Protein AF-A0A4V3GKK4-F1 (afdb_monomer)

Radius of gyration: 23.9 Å; Cα contacts (8 Å, |Δi|>4): 104; chains: 1; bounding box: 44×46×69 Å

Structure (mmCIF, N/CA/C/O backbone):
data_AF-A0A4V3GKK4-F1
#
_entry.id   AF-A0A4V3GKK4-F1
#
loop_
_atom_site.group_PDB
_atom_site.id
_atom_site.type_symbol
_atom_site.label_atom_id
_atom_site.label_alt_id
_atom_site.label_comp_id
_atom_site.label_asym_id
_atom_site.label_entity_id
_atom_site.label_seq_id
_atom_site.pdbx_PDB_ins_code
_atom_site.Cartn_x
_atom_site.Cartn_y
_atom_site.Cartn_z
_atom_site.occupancy
_atom_site.B_iso_or_equiv
_atom_site.auth_seq_id
_atom_site.auth_comp_id
_atom_site.auth_asym_id
_atom_site.auth_atom_id
_atom_site.pdbx_PDB_model_num
ATOM 1 N N . MET A 1 1 ? 19.024 26.565 -28.908 1.00 62.66 1 MET A N 1
ATOM 2 C CA . MET A 1 1 ? 19.927 27.161 -29.929 1.00 62.66 1 MET A CA 1
ATOM 3 C C . MET A 1 1 ? 21.018 26.208 -30.439 1.00 62.66 1 MET A C 1
ATOM 5 O O . MET A 1 1 ? 21.351 26.295 -31.614 1.00 62.66 1 MET A O 1
ATOM 9 N N . TYR A 1 2 ? 21.536 25.284 -29.618 1.00 80.19 2 TYR A N 1
ATOM 10 C CA . TYR A 1 2 ? 22.599 24.335 -29.998 1.00 80.19 2 TYR A CA 1
ATOM 11 C C . TYR A 1 2 ? 22.214 23.358 -31.129 1.00 80.19 2 TYR A C 1
ATOM 13 O O . TYR A 1 2 ? 22.890 23.305 -32.150 1.00 80.19 2 TYR A O 1
ATOM 21 N N . LEU A 1 3 ? 21.073 22.667 -31.008 1.00 76.06 3 LEU A N 1
ATOM 22 C CA . LEU A 1 3 ? 20.619 21.671 -31.995 1.00 76.06 3 LEU A CA 1
ATOM 23 C C . LEU A 1 3 ? 20.404 22.252 -33.401 1.00 76.06 3 LEU A C 1
ATOM 25 O O . LEU A 1 3 ? 20.739 21.612 -34.393 1.00 76.06 3 LEU A O 1
ATOM 29 N N . LYS A 1 4 ? 19.907 23.494 -33.486 1.00 79.31 4 LYS A N 1
ATOM 30 C CA . LYS A 1 4 ? 19.706 24.195 -34.762 1.00 79.31 4 LYS A CA 1
ATOM 31 C C . LYS A 1 4 ? 21.039 24.490 -35.457 1.00 79.31 4 LYS A C 1
ATOM 33 O O . LYS A 1 4 ? 21.126 24.322 -36.662 1.00 79.31 4 LYS A O 1
ATOM 38 N N . ARG A 1 5 ? 22.079 24.877 -34.705 1.00 81.69 5 ARG A N 1
ATOM 39 C CA . ARG A 1 5 ? 23.433 25.067 -35.255 1.00 81.69 5 ARG A CA 1
ATOM 40 C C . ARG A 1 5 ? 24.062 23.729 -35.653 1.00 81.69 5 ARG A C 1
ATOM 42 O O . ARG A 1 5 ? 24.610 23.627 -36.742 1.00 81.69 5 ARG A O 1
ATOM 49 N N . LEU A 1 6 ? 23.926 22.695 -34.824 1.00 83.38 6 LEU A N 1
ATOM 50 C CA . LEU A 1 6 ? 24.469 21.362 -35.108 1.00 83.38 6 LEU A CA 1
ATOM 51 C C . LEU A 1 6 ? 23.901 20.765 -36.406 1.00 83.38 6 LEU A C 1
ATOM 53 O O . LEU A 1 6 ? 24.647 20.187 -37.191 1.00 83.38 6 LEU A O 1
ATOM 57 N N . PHE A 1 7 ? 22.605 20.962 -36.665 1.00 82.56 7 PHE A N 1
ATOM 58 C CA . PHE A 1 7 ? 21.964 20.528 -37.907 1.00 82.56 7 PHE A CA 1
ATOM 59 C C . PHE A 1 7 ? 22.553 21.205 -39.151 1.00 82.56 7 PHE A C 1
ATOM 61 O O . PHE A 1 7 ? 22.754 20.549 -40.172 1.00 82.56 7 PHE A O 1
ATOM 68 N N . THR A 1 8 ? 22.856 22.503 -39.061 1.00 83.12 8 THR A N 1
ATOM 69 C CA . THR A 1 8 ? 23.418 23.267 -40.180 1.00 83.12 8 THR A CA 1
ATOM 70 C C . THR A 1 8 ? 24.848 22.842 -40.508 1.00 83.12 8 THR A C 1
ATOM 72 O O . THR A 1 8 ? 25.191 22.753 -41.681 1.00 83.12 8 THR A O 1
ATOM 75 N N . TYR A 1 9 ? 25.673 22.559 -39.494 1.00 84.50 9 TYR A N 1
ATOM 76 C CA . TYR A 1 9 ? 27.092 22.243 -39.691 1.00 84.50 9 TYR A CA 1
ATOM 77 C C . TYR A 1 9 ? 27.376 20.754 -39.921 1.00 84.50 9 TYR A C 1
ATOM 79 O O . TYR A 1 9 ? 28.248 20.427 -40.718 1.00 84.50 9 TYR A O 1
ATOM 87 N N . HIS A 1 10 ? 26.676 19.838 -39.239 1.00 86.75 10 HIS A N 1
ATOM 88 C CA . HIS A 1 10 ? 26.971 18.407 -39.348 1.00 86.75 10 HIS A CA 1
ATOM 89 C C . HIS A 1 10 ? 25.730 17.529 -39.132 1.00 86.75 10 HIS A C 1
ATOM 91 O O . HIS A 1 10 ? 25.457 17.027 -38.036 1.00 86.75 10 HIS A O 1
ATOM 97 N N . LYS A 1 11 ? 24.995 17.287 -40.224 1.00 85.00 11 LYS A N 1
ATOM 98 C CA . LYS A 1 11 ? 23.730 16.525 -40.240 1.00 85.00 11 LYS A CA 1
ATOM 99 C C . LYS A 1 11 ? 23.841 15.133 -39.599 1.00 85.00 11 LYS A C 1
ATOM 101 O O . LYS A 1 11 ? 22.911 14.707 -38.920 1.00 85.00 11 LYS A O 1
ATOM 106 N N . GLY A 1 12 ? 24.983 14.454 -39.750 1.00 88.94 12 GLY A N 1
ATOM 107 C CA . GLY A 1 12 ? 25.218 13.141 -39.134 1.00 88.94 12 GLY A CA 1
ATOM 108 C C . GLY A 1 12 ? 25.310 13.186 -37.604 1.00 88.94 12 GLY A C 1
ATOM 109 O O . GLY A 1 12 ? 24.722 12.348 -36.926 1.00 88.94 12 GLY A O 1
ATOM 110 N N . TRP A 1 13 ? 25.967 14.209 -37.044 1.00 86.25 13 TRP A N 1
ATOM 111 C CA . TRP A 1 13 ? 26.079 14.363 -35.586 1.00 86.25 13 TRP A CA 1
ATOM 112 C C . TRP A 1 13 ? 24.745 14.782 -34.979 1.00 86.25 13 TRP A C 1
ATOM 114 O O . TRP A 1 13 ? 24.379 14.319 -33.902 1.00 86.25 13 TRP A O 1
ATOM 124 N N . PHE A 1 14 ? 23.980 15.601 -35.702 1.00 90.19 14 PHE A N 1
ATOM 125 C CA . PHE A 1 14 ? 22.608 15.907 -35.324 1.00 90.19 14 PHE A CA 1
ATOM 126 C C . PHE A 1 14 ? 21.739 14.645 -35.253 1.00 90.19 14 PHE A C 1
ATOM 128 O O . PHE A 1 14 ? 21.059 14.440 -34.250 1.00 90.19 14 PHE A O 1
ATOM 135 N N . ALA A 1 15 ? 21.790 13.787 -36.279 1.00 90.06 15 ALA A N 1
ATOM 136 C CA . ALA A 1 15 ? 21.031 12.538 -36.297 1.00 90.06 15 ALA A CA 1
ATOM 137 C C . ALA A 1 15 ? 21.418 11.625 -35.124 1.00 90.06 15 ALA A C 1
ATOM 139 O O . ALA A 1 15 ? 20.535 11.109 -34.446 1.00 90.06 15 ALA A O 1
ATOM 140 N N . PHE A 1 16 ? 22.715 11.494 -34.827 1.00 92.31 16 PHE A N 1
ATOM 141 C CA . PHE A 1 16 ? 23.197 10.720 -33.682 1.00 92.31 16 PHE A CA 1
ATOM 142 C C . PHE A 1 16 ? 22.652 11.245 -32.345 1.00 92.31 16 PHE A C 1
ATOM 144 O O . PHE A 1 16 ? 22.092 10.479 -31.565 1.00 92.31 16 PHE A O 1
ATOM 151 N N . VAL A 1 17 ? 22.752 12.555 -32.093 1.00 88.94 17 VAL A N 1
ATOM 152 C CA . VAL A 1 17 ? 22.251 13.176 -30.853 1.00 88.94 17 VAL A CA 1
ATOM 153 C C . VAL A 1 17 ? 20.732 13.034 -30.732 1.00 88.94 17 VAL A C 1
ATOM 155 O O . VAL A 1 17 ? 20.226 12.731 -29.652 1.00 88.94 17 VAL A O 1
ATOM 158 N N . ALA A 1 18 ? 19.998 13.213 -31.832 1.00 89.88 18 ALA A N 1
ATOM 159 C CA . ALA A 1 18 ? 18.549 13.039 -31.852 1.00 89.88 18 ALA A CA 1
ATOM 160 C C . ALA A 1 18 ? 18.148 11.588 -31.546 1.00 89.88 18 ALA A C 1
ATOM 162 O O . ALA A 1 18 ? 17.242 11.356 -30.747 1.00 89.88 18 ALA A O 1
ATOM 163 N N . LEU A 1 19 ? 18.850 10.613 -32.128 1.00 92.81 19 LEU A N 1
ATOM 164 C CA . LEU A 1 19 ? 18.588 9.189 -31.922 1.00 92.81 19 LEU A CA 1
ATOM 165 C C . LEU A 1 19 ? 18.952 8.757 -30.496 1.00 92.81 19 LEU A C 1
ATOM 167 O O . LEU A 1 19 ? 18.189 8.031 -29.864 1.00 92.81 19 LEU A O 1
ATOM 171 N N . PHE A 1 20 ? 20.051 9.278 -29.945 1.00 91.56 20 PHE A N 1
ATOM 172 C CA . PHE A 1 20 ? 20.435 9.072 -28.549 1.00 91.56 20 PHE A CA 1
ATOM 173 C C . PHE A 1 20 ? 19.383 9.625 -27.575 1.00 91.56 20 PHE A C 1
ATOM 175 O O . PHE A 1 20 ? 18.971 8.931 -26.646 1.00 91.56 20 PHE A O 1
ATOM 182 N N . ALA A 1 21 ? 18.888 10.844 -27.814 1.00 88.50 21 ALA A N 1
ATOM 183 C CA . ALA A 1 21 ? 17.818 11.431 -27.011 1.00 88.50 21 ALA A CA 1
ATOM 184 C C . ALA A 1 21 ? 16.522 10.606 -27.099 1.00 88.50 21 ALA A C 1
ATOM 186 O O . ALA A 1 21 ? 15.891 10.335 -26.077 1.00 88.50 21 ALA A O 1
ATOM 187 N N . LEU A 1 22 ? 16.154 10.153 -28.301 1.00 90.19 22 LEU A N 1
ATOM 188 C CA . LEU A 1 22 ? 14.972 9.319 -28.520 1.00 90.19 22 LEU A CA 1
ATOM 189 C C . LEU A 1 22 ? 15.091 7.963 -27.805 1.00 90.19 22 LEU A C 1
ATOM 191 O O . LEU A 1 22 ? 14.152 7.530 -27.139 1.00 90.19 22 LEU A O 1
ATOM 195 N N . ALA A 1 23 ? 16.260 7.321 -27.876 1.00 88.44 23 ALA A N 1
ATOM 196 C CA . ALA A 1 23 ? 16.547 6.087 -27.151 1.00 88.44 23 ALA A CA 1
ATOM 197 C C . ALA A 1 23 ? 16.456 6.290 -25.630 1.00 88.44 23 ALA A C 1
ATOM 199 O O . ALA A 1 23 ? 15.845 5.475 -24.938 1.00 88.44 23 ALA A O 1
ATOM 200 N N . GLY A 1 24 ? 16.982 7.406 -25.114 1.00 83.62 24 GLY A N 1
ATOM 201 C CA . GLY A 1 24 ? 16.853 7.783 -23.705 1.00 83.62 24 GLY A CA 1
ATOM 202 C C . GLY A 1 24 ? 15.393 7.926 -23.266 1.00 83.62 24 GLY A C 1
ATOM 203 O O . GLY A 1 24 ? 15.002 7.364 -22.244 1.00 83.62 24 GLY A O 1
ATOM 204 N N . VAL A 1 25 ? 14.558 8.590 -24.072 1.00 83.50 25 VAL A N 1
ATOM 205 C CA . VAL A 1 25 ? 13.113 8.713 -23.809 1.00 83.50 25 VAL A CA 1
ATOM 206 C C . VAL A 1 25 ? 12.435 7.341 -23.778 1.00 83.50 25 VAL A C 1
ATOM 208 O O . VAL A 1 25 ? 11.678 7.059 -22.850 1.00 83.50 25 VAL A O 1
ATOM 211 N N . ILE A 1 26 ? 12.739 6.458 -24.735 1.00 84.88 26 ILE A N 1
ATOM 212 C CA . ILE A 1 26 ? 12.183 5.096 -24.773 1.00 84.88 26 ILE A CA 1
ATOM 213 C C . ILE A 1 26 ? 12.569 4.308 -23.514 1.00 84.88 26 ILE A C 1
ATOM 215 O O . ILE A 1 26 ? 11.722 3.628 -22.931 1.00 84.88 26 ILE A O 1
ATOM 219 N N . VAL A 1 27 ? 13.824 4.407 -23.064 1.00 82.88 27 VAL A N 1
ATOM 220 C CA . VAL A 1 27 ? 14.293 3.745 -21.836 1.00 82.88 27 VAL A CA 1
ATOM 221 C C . VAL A 1 27 ? 13.585 4.304 -20.603 1.00 82.88 27 VAL A C 1
ATOM 223 O O . VAL A 1 27 ? 13.121 3.517 -19.778 1.00 82.88 27 VAL A O 1
ATOM 226 N N . CYS A 1 28 ? 13.440 5.627 -20.485 1.00 76.81 28 CYS A N 1
ATOM 227 C CA . CYS A 1 28 ? 12.716 6.256 -19.377 1.00 76.81 28 CYS A CA 1
ATOM 228 C C . CYS A 1 28 ? 11.249 5.814 -19.330 1.00 76.81 28 CYS A C 1
ATOM 230 O O . CYS A 1 28 ? 10.769 5.419 -18.267 1.00 76.81 28 CYS A O 1
ATOM 232 N N . ILE A 1 29 ? 10.563 5.784 -20.481 1.00 78.19 29 ILE A N 1
ATOM 233 C CA . ILE A 1 29 ? 9.179 5.299 -20.586 1.00 78.19 29 ILE A CA 1
ATOM 234 C C . ILE A 1 29 ? 9.091 3.828 -20.165 1.00 78.19 29 ILE A C 1
ATOM 236 O O . ILE A 1 29 ? 8.259 3.483 -19.326 1.00 78.19 29 ILE A O 1
ATOM 240 N N . LYS A 1 30 ? 9.971 2.959 -20.686 1.00 76.06 30 LYS A N 1
ATOM 241 C CA . LYS A 1 30 ? 9.986 1.528 -20.332 1.00 76.06 30 LYS A CA 1
ATOM 242 C C . LYS A 1 30 ? 10.296 1.277 -18.856 1.00 76.06 30 LYS A C 1
ATOM 244 O O . LYS A 1 30 ? 9.749 0.344 -18.278 1.00 76.06 30 LYS A O 1
ATOM 249 N N . ARG A 1 31 ? 11.153 2.095 -18.241 1.00 68.94 31 ARG A N 1
ATOM 250 C CA . ARG A 1 31 ? 11.505 1.998 -16.814 1.00 68.94 31 ARG A CA 1
ATOM 251 C C . ARG A 1 31 ? 10.528 2.735 -15.895 1.00 68.94 31 ARG A C 1
ATOM 253 O O . ARG A 1 31 ? 10.719 2.722 -14.686 1.00 68.94 31 ARG A O 1
ATOM 260 N N . GLY A 1 32 ? 9.488 3.364 -16.445 1.00 58.50 32 GLY A N 1
ATOM 261 C CA . GLY A 1 32 ? 8.496 4.102 -15.665 1.00 58.50 32 GLY A CA 1
ATOM 262 C C . GLY A 1 32 ? 9.047 5.354 -14.977 1.00 58.50 32 GLY A C 1
ATOM 263 O O . GLY A 1 32 ? 8.400 5.863 -14.064 1.00 58.50 32 GLY A O 1
ATOM 264 N N . VAL A 1 33 ? 10.211 5.854 -15.407 1.00 60.44 33 VAL A N 1
ATOM 265 C CA . VAL A 1 33 ? 10.811 7.088 -14.890 1.00 60.44 33 VAL A CA 1
ATOM 266 C C . VAL A 1 33 ? 10.085 8.264 -15.532 1.00 60.44 33 VAL A C 1
ATOM 268 O O . VAL A 1 33 ? 10.139 8.458 -16.748 1.00 60.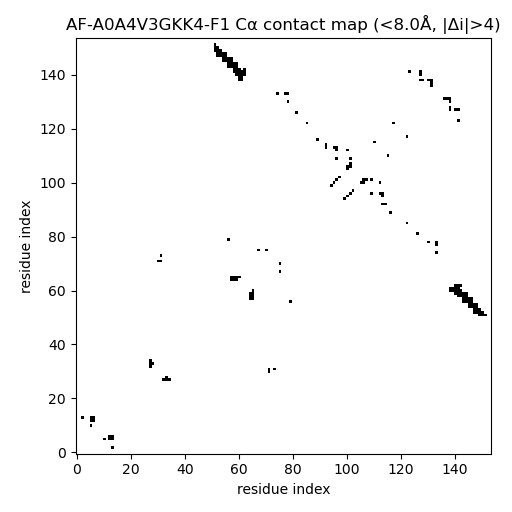44 33 VAL A O 1
ATOM 271 N N . VAL A 1 34 ? 9.373 9.042 -14.720 1.00 56.88 34 VAL A N 1
ATOM 272 C CA . VAL A 1 34 ? 8.677 10.243 -15.185 1.00 56.88 34 VAL A CA 1
ATOM 273 C C . VAL A 1 34 ? 9.717 11.343 -15.417 1.00 56.88 34 VAL A C 1
ATOM 275 O O . VAL A 1 34 ? 10.407 11.764 -14.491 1.00 56.88 34 VAL A O 1
ATOM 278 N N . LEU A 1 35 ? 9.836 11.814 -16.661 1.00 54.31 35 LEU A N 1
ATOM 279 C CA . LEU A 1 35 ? 10.547 13.051 -17.002 1.00 54.31 35 LEU A CA 1
ATOM 280 C C . LEU A 1 35 ? 9.717 14.245 -16.505 1.00 54.31 35 LEU A C 1
ATOM 282 O O . LEU A 1 35 ? 9.009 14.893 -17.270 1.00 54.31 35 LEU A O 1
ATOM 286 N N . THR A 1 36 ? 9.760 14.510 -15.203 1.00 52.56 36 THR A N 1
ATOM 287 C CA . THR A 1 36 ? 9.198 15.722 -14.597 1.00 52.56 36 THR A CA 1
ATOM 288 C C . THR A 1 36 ? 10.307 16.768 -14.477 1.00 52.56 36 THR A C 1
ATOM 290 O O . THR A 1 36 ? 11.238 16.560 -13.700 1.00 52.56 36 THR A O 1
ATOM 293 N N . PRO A 1 37 ? 10.242 17.902 -15.204 1.00 47.19 37 PRO A N 1
ATOM 294 C CA . PRO A 1 37 ? 11.278 18.941 -15.154 1.00 47.19 37 PRO A CA 1
ATOM 295 C C . PRO A 1 37 ? 11.326 19.690 -13.811 1.00 47.19 37 PRO A C 1
ATOM 297 O O . PRO A 1 37 ? 12.244 20.466 -13.573 1.00 47.19 37 PRO A O 1
ATOM 300 N N . PHE A 1 38 ? 10.374 19.425 -12.916 1.00 51.19 38 PHE A N 1
ATOM 301 C CA . PHE A 1 38 ? 10.310 19.972 -11.567 1.00 51.19 38 PHE A CA 1
ATOM 302 C C . PHE A 1 38 ? 10.323 18.833 -10.550 1.00 51.19 38 PHE A C 1
ATOM 304 O O . PHE A 1 38 ? 9.345 18.597 -9.844 1.00 51.19 38 PHE A O 1
ATOM 311 N N . PHE A 1 39 ? 11.430 18.096 -10.459 1.00 49.09 39 PHE A N 1
ATOM 312 C CA . PHE A 1 39 ? 11.711 17.454 -9.183 1.00 49.09 39 PHE A CA 1
ATOM 313 C C . PHE A 1 39 ? 11.970 18.571 -8.175 1.00 49.09 39 PHE A C 1
ATOM 315 O O . PHE A 1 39 ? 13.056 19.144 -8.114 1.00 49.09 39 PHE A O 1
ATOM 322 N N . GLN A 1 40 ? 10.969 18.867 -7.357 1.00 41.56 40 GLN A N 1
ATOM 323 C CA . GLN A 1 40 ? 11.186 19.497 -6.068 1.00 41.56 40 GLN A CA 1
ATOM 324 C C . GLN A 1 40 ? 11.890 18.448 -5.184 1.00 41.56 40 GLN A C 1
ATOM 326 O O . GLN A 1 40 ? 11.290 17.852 -4.294 1.00 41.56 40 GLN A O 1
ATOM 331 N N . TYR A 1 41 ? 13.177 18.182 -5.459 1.00 46.00 41 TYR A N 1
ATOM 332 C CA . TYR A 1 41 ? 14.047 17.283 -4.679 1.00 46.00 41 TYR A CA 1
ATOM 333 C C . TYR A 1 41 ? 14.089 17.670 -3.183 1.00 46.00 41 TYR A C 1
ATOM 335 O O . TYR A 1 41 ? 14.518 16.879 -2.350 1.00 46.00 41 TYR A O 1
ATOM 343 N N . GLY A 1 42 ? 13.605 18.867 -2.828 1.00 45.28 42 GLY A N 1
ATOM 344 C CA . GLY A 1 42 ? 13.531 19.370 -1.459 1.00 45.28 42 GLY A CA 1
ATOM 345 C C . GLY A 1 42 ? 12.317 18.938 -0.626 1.00 45.28 42 GLY A C 1
ATOM 346 O O . GLY A 1 42 ? 12.355 19.156 0.576 1.00 45.28 42 GLY A O 1
ATOM 347 N N . MET A 1 43 ? 11.255 18.340 -1.192 1.00 48.31 43 MET A N 1
ATOM 348 C CA . MET A 1 43 ? 10.035 18.029 -0.410 1.00 48.31 43 MET A CA 1
ATOM 349 C C . MET A 1 43 ? 9.935 16.594 0.132 1.00 48.31 43 MET A C 1
ATOM 351 O O . MET A 1 43 ? 9.073 16.338 0.967 1.00 48.31 43 MET A O 1
ATOM 355 N N . TYR A 1 44 ? 10.810 15.672 -0.285 1.00 51.06 44 TYR A N 1
ATOM 356 C CA . TYR A 1 44 ? 10.722 14.250 0.102 1.00 51.06 44 TYR A CA 1
ATOM 357 C C . TYR A 1 44 ? 11.996 13.669 0.731 1.00 51.06 44 TYR A C 1
ATOM 359 O O . TYR A 1 44 ? 12.067 12.465 0.954 1.00 51.06 44 TYR A O 1
ATOM 367 N N . SER A 1 45 ? 13.005 14.483 1.053 1.00 48.59 45 SER A N 1
ATOM 368 C CA . SER A 1 45 ? 14.223 13.980 1.704 1.00 48.59 45 SER A CA 1
ATOM 369 C C . SER A 1 45 ? 14.099 14.020 3.228 1.00 48.59 45 SER A C 1
ATOM 371 O O . SER A 1 45 ? 14.751 14.799 3.918 1.00 48.59 45 SER A O 1
ATOM 373 N N . LYS A 1 46 ? 13.259 13.147 3.787 1.00 56.38 46 LYS A N 1
ATOM 374 C CA . LYS A 1 46 ? 13.527 12.709 5.157 1.00 56.38 46 LYS A CA 1
ATOM 375 C C . LYS A 1 46 ? 14.685 11.718 5.072 1.00 56.38 46 LYS A C 1
ATOM 377 O O . LYS A 1 46 ? 14.664 10.822 4.232 1.00 56.38 46 LYS A O 1
ATOM 382 N N . VAL A 1 47 ? 15.716 11.906 5.891 1.00 63.56 47 VAL A N 1
ATOM 383 C CA . VAL A 1 47 ? 16.776 10.903 6.030 1.00 63.56 47 VAL A CA 1
ATOM 384 C C . VAL A 1 47 ? 16.134 9.678 6.679 1.00 63.56 47 VAL A C 1
ATOM 386 O O . VAL A 1 47 ? 15.833 9.690 7.872 1.00 63.56 47 VAL A O 1
ATOM 389 N N . GLU A 1 48 ? 15.850 8.659 5.874 1.00 63.28 48 GLU A N 1
ATOM 390 C CA . GLU A 1 48 ? 15.409 7.355 6.362 1.00 63.28 48 GLU A CA 1
ATOM 391 C C . GLU A 1 48 ? 16.626 6.643 6.952 1.00 63.28 48 GLU A C 1
ATOM 393 O O . GLU A 1 48 ? 17.553 6.257 6.237 1.00 63.28 48 GLU A O 1
ATOM 398 N N . ASN A 1 49 ? 16.648 6.513 8.278 1.00 73.31 49 ASN A N 1
ATOM 399 C CA . ASN A 1 49 ? 17.646 5.692 8.945 1.00 73.31 49 ASN A CA 1
ATOM 400 C C . ASN A 1 49 ? 17.248 4.221 8.792 1.00 73.31 49 ASN A C 1
ATOM 402 O O . ASN A 1 49 ? 16.067 3.904 8.970 1.00 73.31 49 ASN A O 1
ATOM 406 N N . PRO A 1 50 ? 18.199 3.315 8.509 1.00 71.81 50 PRO A N 1
ATOM 407 C CA . PRO A 1 50 ? 17.895 1.899 8.447 1.00 71.81 50 PRO A CA 1
ATOM 408 C C . PRO A 1 50 ? 17.308 1.438 9.785 1.00 71.81 50 PRO A C 1
ATOM 410 O O . PRO A 1 50 ? 17.934 1.563 10.838 1.00 71.81 50 PRO A O 1
ATOM 413 N N . GLN A 1 51 ? 16.078 0.936 9.743 1.00 74.19 51 GLN A N 1
ATOM 414 C CA . GLN A 1 51 ? 15.404 0.372 10.904 1.00 74.19 51 GLN A CA 1
ATOM 415 C C . GLN A 1 51 ? 15.931 -1.045 11.158 1.00 74.19 51 GLN A C 1
ATOM 417 O O . GLN A 1 51 ? 16.211 -1.789 10.219 1.00 74.19 51 GLN A O 1
ATOM 422 N N . GLY A 1 52 ? 16.040 -1.440 12.431 1.00 80.50 52 GLY A N 1
ATOM 423 C CA . GLY A 1 52 ? 16.480 -2.793 12.806 1.00 80.50 52 GLY A CA 1
ATOM 424 C C . GLY A 1 52 ? 15.502 -3.894 12.382 1.00 80.50 52 GLY A C 1
ATOM 425 O O . GLY A 1 52 ? 15.870 -5.064 12.323 1.00 80.50 52 GLY A O 1
ATOM 426 N N . SER A 1 53 ? 14.259 -3.532 12.053 1.00 85.12 53 SER A N 1
ATOM 427 C CA . SER A 1 53 ? 13.286 -4.452 11.473 1.00 85.12 53 SER A CA 1
ATOM 428 C C . SER A 1 53 ? 12.292 -3.734 10.568 1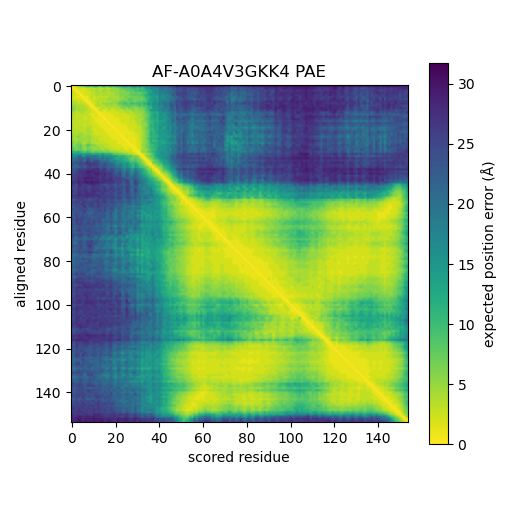.00 85.12 53 SER A C 1
ATOM 430 O O . SER A 1 53 ? 11.939 -2.587 10.828 1.00 85.12 53 SER A O 1
ATOM 432 N N . TYR A 1 54 ? 11.816 -4.435 9.543 1.00 83.25 54 TYR A N 1
ATOM 433 C CA . TYR A 1 54 ? 10.811 -3.959 8.600 1.00 83.25 54 TYR A CA 1
ATOM 434 C C . TYR A 1 54 ? 9.642 -4.932 8.559 1.00 83.25 54 TYR A C 1
ATOM 436 O O . TYR A 1 54 ? 9.822 -6.120 8.302 1.00 83.25 54 TYR A O 1
ATOM 444 N N . THR A 1 55 ? 8.432 -4.428 8.788 1.00 85.12 55 THR A N 1
ATOM 445 C CA . THR A 1 55 ? 7.202 -5.206 8.602 1.00 85.12 55 THR A CA 1
ATOM 446 C C . THR A 1 55 ? 6.656 -4.943 7.205 1.00 85.12 55 THR A C 1
ATOM 448 O O . THR A 1 55 ? 6.208 -3.834 6.926 1.00 85.12 55 THR A O 1
ATOM 451 N N . ILE A 1 56 ? 6.665 -5.956 6.342 1.00 86.88 56 ILE A N 1
ATOM 452 C CA . ILE A 1 56 ? 6.271 -5.838 4.933 1.00 86.88 56 ILE A CA 1
ATOM 453 C C . ILE A 1 56 ? 5.002 -6.667 4.686 1.00 86.88 56 ILE A C 1
ATOM 455 O O . ILE A 1 56 ? 4.916 -7.804 5.169 1.00 86.88 56 ILE A O 1
ATOM 459 N N . PRO A 1 57 ? 4.006 -6.141 3.948 1.00 90.38 57 PRO A N 1
ATOM 460 C CA . PRO A 1 57 ? 2.842 -6.923 3.560 1.00 90.38 57 PRO A CA 1
ATOM 461 C C . PRO A 1 57 ? 3.205 -8.001 2.530 1.00 90.38 57 PRO A C 1
ATOM 463 O O . PRO A 1 57 ? 3.756 -7.720 1.468 1.00 90.38 57 PRO A O 1
ATOM 466 N N . VAL A 1 58 ? 2.825 -9.240 2.824 1.00 93.00 58 VAL A N 1
ATOM 467 C CA . VAL A 1 58 ? 2.840 -10.378 1.905 1.00 93.00 58 VAL A CA 1
ATOM 468 C C . VAL A 1 58 ? 1.416 -10.585 1.403 1.00 93.00 58 VAL A C 1
ATOM 470 O O . VAL A 1 58 ? 0.525 -10.980 2.156 1.00 93.00 58 VAL A O 1
ATOM 473 N N . ILE A 1 59 ? 1.192 -10.291 0.125 1.00 94.00 59 ILE A N 1
ATOM 474 C CA . ILE A 1 59 ? -0.129 -10.370 -0.506 1.00 94.00 59 ILE A CA 1
ATOM 475 C C . ILE A 1 59 ? -0.241 -11.719 -1.208 1.00 94.00 59 ILE A C 1
ATOM 477 O O . ILE A 1 59 ? 0.475 -11.974 -2.176 1.00 94.00 59 ILE A O 1
ATOM 481 N N . LEU A 1 60 ? -1.139 -12.580 -0.734 1.00 94.44 60 LEU A N 1
ATOM 482 C CA . LEU A 1 60 ? -1.414 -13.871 -1.347 1.00 94.44 60 LEU A CA 1
ATOM 483 C C . LEU A 1 60 ? -2.656 -13.773 -2.230 1.00 94.44 60 LEU A C 1
ATOM 485 O O . LEU A 1 60 ? -3.747 -13.446 -1.766 1.00 94.44 60 LEU A O 1
ATOM 489 N N . VAL A 1 61 ? -2.483 -14.106 -3.504 1.00 93.69 61 VAL A N 1
ATOM 490 C CA . VAL A 1 61 ? -3.545 -14.208 -4.506 1.00 93.69 61 VAL A CA 1
ATOM 491 C C . VAL A 1 61 ? -3.692 -15.673 -4.885 1.00 93.69 61 VAL A C 1
ATOM 493 O O . VAL A 1 61 ? -2.724 -16.308 -5.303 1.00 93.69 61 VAL A O 1
ATOM 496 N N . ASN A 1 62 ? -4.896 -16.228 -4.740 1.00 93.50 62 ASN A N 1
ATOM 497 C CA . ASN A 1 62 ? -5.183 -17.635 -5.050 1.00 93.50 62 ASN A CA 1
ATOM 498 C C . ASN A 1 62 ? -4.217 -18.602 -4.330 1.00 93.50 62 ASN A C 1
ATOM 500 O O . ASN A 1 62 ? -3.754 -19.588 -4.901 1.00 93.50 62 ASN A O 1
ATOM 504 N N . GLY A 1 63 ? -3.856 -18.274 -3.084 1.00 90.75 63 GLY A N 1
ATOM 505 C CA . GLY A 1 63 ? -2.918 -19.044 -2.259 1.00 90.75 63 GLY A CA 1
ATOM 506 C C . GLY A 1 63 ? -1.433 -18.879 -2.608 1.00 90.75 63 GLY A C 1
ATOM 507 O O . GLY A 1 63 ? -0.598 -19.505 -1.962 1.00 90.75 63 GLY A O 1
ATOM 508 N N . ARG A 1 64 ? -1.076 -18.045 -3.594 1.00 92.19 64 ARG A N 1
ATOM 509 C CA . ARG A 1 64 ? 0.319 -17.791 -3.988 1.00 92.19 64 ARG A CA 1
ATOM 510 C C . ARG A 1 64 ? 0.734 -16.357 -3.651 1.00 92.19 64 ARG A C 1
ATOM 512 O O . ARG A 1 64 ? -0.020 -15.436 -3.964 1.00 92.19 64 ARG A O 1
ATOM 519 N N . PRO A 1 65 ? 1.914 -16.137 -3.047 1.00 93.31 65 PRO A N 1
ATOM 520 C CA . PRO A 1 65 ? 2.398 -14.791 -2.771 1.00 93.31 65 PRO A CA 1
ATOM 521 C C . PRO A 1 65 ? 2.733 -14.066 -4.077 1.00 93.31 65 PRO A C 1
ATOM 523 O O . PRO A 1 65 ? 3.389 -14.628 -4.957 1.00 93.31 65 PRO A O 1
ATOM 526 N N . LEU A 1 66 ? 2.300 -12.812 -4.197 1.00 93.00 66 LEU A N 1
ATOM 527 C CA . LEU A 1 66 ? 2.782 -11.921 -5.246 1.00 93.00 66 LEU A CA 1
ATOM 528 C C . LEU A 1 66 ? 4.251 -11.584 -4.972 1.00 93.00 66 LEU A C 1
ATOM 530 O O . LEU A 1 66 ? 4.587 -11.124 -3.881 1.00 93.00 66 LEU A O 1
ATOM 534 N N . GLN A 1 67 ? 5.116 -11.806 -5.960 1.00 91.25 67 GLN A N 1
ATOM 535 C CA . GLN A 1 67 ? 6.535 -11.481 -5.855 1.00 91.25 67 GLN A CA 1
ATOM 536 C C . GLN A 1 67 ? 6.781 -10.071 -6.375 1.00 91.25 67 GLN A C 1
ATOM 538 O O . GLN A 1 67 ? 6.376 -9.740 -7.486 1.00 91.25 67 GLN A O 1
ATOM 543 N N . THR A 1 68 ? 7.489 -9.253 -5.599 1.00 88.19 68 THR A N 1
ATOM 544 C CA . THR A 1 68 ? 7.887 -7.889 -5.994 1.00 88.19 68 THR A CA 1
ATOM 545 C C . THR A 1 68 ? 8.638 -7.881 -7.328 1.00 88.19 68 THR A C 1
ATOM 547 O O . THR A 1 68 ? 8.414 -7.005 -8.158 1.00 88.19 68 THR A O 1
ATOM 550 N N . ALA A 1 69 ? 9.483 -8.894 -7.553 1.00 88.88 69 ALA A N 1
ATOM 551 C CA . ALA A 1 69 ? 10.308 -9.059 -8.747 1.00 88.88 69 ALA A CA 1
ATOM 552 C C . ALA A 1 69 ? 9.507 -9.244 -10.049 1.00 88.88 69 ALA A C 1
ATOM 554 O O . ALA A 1 69 ? 10.033 -8.966 -11.126 1.00 88.88 69 ALA A O 1
ATOM 555 N N . ASP A 1 70 ? 8.243 -9.669 -9.962 1.00 89.88 70 ASP A N 1
ATOM 556 C CA . ASP A 1 70 ? 7.386 -9.881 -11.134 1.00 89.88 70 ASP A CA 1
ATOM 557 C C . ASP A 1 70 ? 6.805 -8.564 -11.685 1.00 89.88 70 ASP A C 1
ATOM 559 O O . ASP A 1 70 ? 6.181 -8.550 -12.750 1.00 89.88 70 ASP A O 1
ATOM 563 N N . TYR A 1 71 ? 6.990 -7.446 -10.974 1.00 88.50 71 TYR A N 1
ATOM 564 C CA . TYR A 1 71 ? 6.377 -6.157 -11.283 1.00 88.50 71 TYR A CA 1
ATOM 565 C C . TYR A 1 71 ? 7.429 -5.050 -11.413 1.00 88.50 71 TYR A C 1
ATOM 567 O O . TYR A 1 71 ? 8.475 -5.057 -10.769 1.00 88.50 71 TYR A O 1
ATOM 575 N N . SER A 1 72 ? 7.138 -4.035 -12.232 1.00 88.94 72 SER A N 1
ATOM 576 C CA . SER A 1 72 ? 7.901 -2.784 -12.169 1.00 88.94 72 SER A CA 1
ATOM 577 C C . SER A 1 72 ? 7.625 -2.078 -10.841 1.00 88.94 72 SER A C 1
ATOM 579 O O . SER A 1 72 ? 6.525 -2.213 -10.305 1.00 88.94 72 SER A O 1
ATOM 581 N N . GLY A 1 73 ? 8.564 -1.265 -10.343 1.00 82.94 73 GLY A N 1
ATOM 582 C CA . GLY A 1 73 ? 8.376 -0.525 -9.084 1.00 82.94 73 GLY A CA 1
ATOM 583 C C . GLY A 1 73 ? 7.051 0.244 -9.049 1.00 82.94 73 GLY A C 1
ATOM 584 O O . GLY A 1 73 ? 6.252 0.063 -8.144 1.00 82.94 73 GLY A O 1
ATOM 585 N N . ARG A 1 74 ? 6.713 0.955 -10.132 1.00 84.44 74 ARG A N 1
ATOM 586 C CA . ARG A 1 74 ? 5.428 1.665 -10.252 1.00 84.44 74 ARG A CA 1
ATOM 587 C C . ARG A 1 74 ? 4.203 0.743 -10.220 1.00 84.44 74 ARG A C 1
ATOM 589 O O . ARG A 1 74 ? 3.138 1.156 -9.766 1.00 84.44 74 ARG A O 1
ATOM 596 N N . ALA A 1 75 ? 4.298 -0.458 -10.788 1.00 86.69 75 ALA A N 1
ATOM 597 C CA . ALA A 1 75 ? 3.203 -1.424 -10.746 1.00 86.69 75 ALA A CA 1
ATOM 598 C C . ALA A 1 75 ? 3.060 -2.027 -9.344 1.00 86.69 75 ALA A C 1
ATOM 600 O O . ALA A 1 75 ? 1.939 -2.170 -8.865 1.00 86.69 75 ALA A O 1
ATOM 601 N N . TRP A 1 76 ? 4.1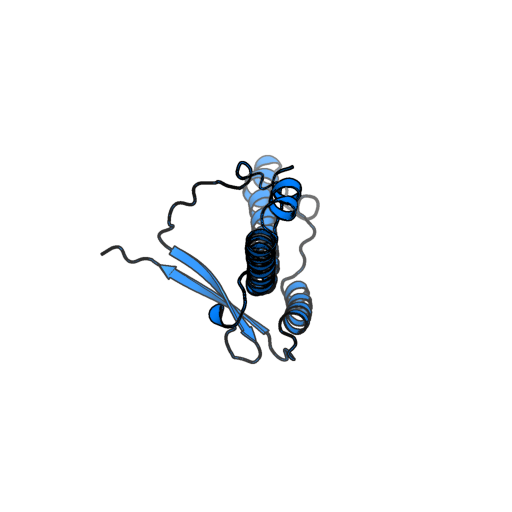77 -2.299 -8.674 1.00 91.62 76 TRP A N 1
ATOM 602 C CA . TRP A 1 76 ? 4.195 -2.758 -7.293 1.00 91.62 76 TRP A CA 1
ATOM 603 C C . TRP A 1 76 ? 3.651 -1.704 -6.320 1.00 91.62 76 TRP A C 1
ATOM 605 O O . TRP A 1 76 ? 2.788 -2.017 -5.504 1.00 91.62 76 TRP A O 1
ATOM 615 N N . ASP A 1 77 ? 4.038 -0.438 -6.481 1.00 90.19 77 ASP A N 1
ATOM 616 C CA . ASP A 1 77 ? 3.539 0.675 -5.666 1.00 90.19 77 ASP A CA 1
ATOM 617 C C . ASP A 1 77 ? 2.019 0.804 -5.760 1.00 90.19 77 ASP A C 1
ATOM 619 O O . ASP A 1 77 ? 1.347 1.024 -4.758 1.00 90.19 77 ASP A O 1
ATOM 623 N N . LYS A 1 78 ? 1.437 0.604 -6.951 1.00 92.12 78 LYS A N 1
ATOM 624 C CA . LYS A 1 78 ? -0.026 0.577 -7.102 1.00 92.12 78 LYS A CA 1
ATOM 625 C C . LYS A 1 78 ? -0.666 -0.523 -6.261 1.00 92.12 78 LYS A C 1
ATOM 627 O O . LYS A 1 78 ? -1.750 -0.318 -5.734 1.00 92.12 78 LYS A O 1
ATOM 632 N N . ILE A 1 79 ? -0.019 -1.680 -6.149 1.00 93.62 79 ILE A N 1
ATOM 633 C CA . ILE A 1 79 ? -0.530 -2.813 -5.376 1.00 93.62 79 ILE A CA 1
ATOM 634 C C . ILE A 1 79 ? -0.425 -2.522 -3.873 1.00 93.62 79 ILE A C 1
ATOM 636 O O . ILE A 1 79 ? -1.395 -2.746 -3.149 1.00 93.62 79 ILE A O 1
ATOM 640 N N . VAL A 1 80 ? 0.715 -2.012 -3.402 1.00 93.00 80 VAL A N 1
ATOM 641 C CA . VAL A 1 80 ? 1.009 -1.867 -1.965 1.00 93.00 80 VAL A CA 1
ATOM 642 C C . VAL A 1 80 ? 0.480 -0.564 -1.362 1.00 93.00 80 VAL A C 1
ATOM 644 O O . VAL A 1 80 ? -0.060 -0.587 -0.256 1.00 93.00 80 VAL A O 1
ATOM 647 N N . ALA A 1 81 ? 0.541 0.560 -2.078 1.00 91.44 81 ALA A N 1
ATOM 648 C CA . ALA A 1 81 ? 0.191 1.869 -1.523 1.00 91.44 81 ALA A CA 1
ATOM 649 C C . ALA A 1 81 ? -1.240 1.960 -0.950 1.00 91.44 81 ALA A C 1
ATOM 651 O O . ALA A 1 81 ? -1.403 2.540 0.124 1.00 91.44 81 ALA A O 1
ATOM 652 N N . PRO A 1 82 ? -2.293 1.383 -1.570 1.00 92.88 82 PRO A N 1
ATOM 653 C CA . PRO A 1 82 ? -3.633 1.406 -0.980 1.00 92.88 82 PRO A CA 1
ATOM 654 C C . PRO A 1 82 ? -3.727 0.654 0.351 1.00 92.88 82 PRO A C 1
ATOM 656 O O . PRO A 1 82 ? -4.482 1.058 1.234 1.00 92.88 82 PRO A O 1
ATOM 659 N N . LEU A 1 83 ? -2.963 -0.432 0.497 1.00 92.31 83 LEU A N 1
ATOM 660 C CA . LEU A 1 83 ? -2.909 -1.221 1.724 1.00 92.31 83 LEU A CA 1
ATOM 661 C C . LEU A 1 83 ? -2.227 -0.442 2.850 1.00 92.31 83 LEU A C 1
ATOM 663 O O . LEU A 1 83 ? -2.735 -0.395 3.970 1.00 92.31 83 LEU A O 1
ATOM 667 N N . GLU A 1 84 ? -1.102 0.198 2.543 1.00 90.94 84 GLU A N 1
ATOM 668 C CA . GLU A 1 84 ? -0.396 1.057 3.494 1.00 90.94 84 GLU A CA 1
ATOM 669 C C . GLU A 1 84 ? -1.242 2.265 3.890 1.00 90.94 84 GLU A C 1
ATOM 671 O O . GLU A 1 84 ? -1.362 2.560 5.075 1.00 90.94 84 GLU A O 1
ATOM 676 N N . ALA A 1 85 ? -1.899 2.919 2.930 1.00 90.81 85 ALA A N 1
ATOM 677 C CA . ALA A 1 85 ? -2.776 4.054 3.196 1.00 90.81 85 ALA A CA 1
ATOM 678 C C . ALA A 1 85 ? -3.949 3.673 4.112 1.00 90.81 85 ALA A C 1
ATOM 680 O O . ALA A 1 85 ? -4.253 4.406 5.054 1.00 90.81 85 ALA A O 1
ATOM 681 N N . PHE A 1 86 ? -4.579 2.516 3.880 1.00 91.56 86 PHE A N 1
ATOM 682 C CA . PHE A 1 86 ? -5.651 2.022 4.743 1.00 91.56 86 PHE A CA 1
ATOM 683 C C . PHE A 1 86 ? -5.153 1.763 6.168 1.00 91.56 86 PHE A C 1
ATOM 685 O O . PHE A 1 86 ? -5.739 2.269 7.125 1.00 91.56 86 PHE A O 1
ATOM 692 N N . ARG A 1 87 ? -4.037 1.039 6.320 1.00 88.81 87 ARG A N 1
ATOM 693 C CA . ARG A 1 87 ? -3.467 0.717 7.635 1.00 88.81 87 ARG A CA 1
ATOM 694 C C . ARG A 1 87 ? -3.026 1.972 8.391 1.00 88.81 87 ARG A C 1
ATOM 696 O O . ARG A 1 87 ? -3.372 2.127 9.560 1.00 88.81 87 ARG A O 1
ATOM 703 N N . SER A 1 88 ? -2.299 2.871 7.733 1.00 88.56 88 SER A N 1
ATOM 704 C CA . SER A 1 88 ? -1.851 4.136 8.323 1.00 88.56 88 SER A CA 1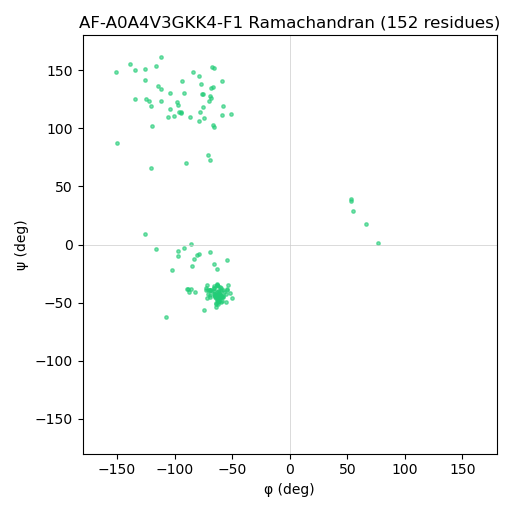
ATOM 705 C C . SER A 1 88 ? -3.028 5.038 8.693 1.00 88.56 88 SER A C 1
ATOM 707 O O . SER A 1 88 ? -2.978 5.708 9.718 1.00 88.56 88 SER A O 1
ATOM 709 N N . GLY A 1 89 ? -4.115 5.021 7.915 1.00 88.88 89 GLY A N 1
ATOM 710 C CA . GLY A 1 89 ? -5.348 5.737 8.247 1.00 88.88 89 GLY A CA 1
ATOM 711 C C . GLY A 1 89 ? -6.026 5.206 9.515 1.00 88.88 89 GLY A C 1
ATOM 712 O O . GLY A 1 89 ? -6.418 5.996 10.373 1.00 88.88 89 GLY A O 1
ATOM 713 N N . GLN A 1 90 ? -6.124 3.880 9.669 1.00 87.62 90 GLN A N 1
ATOM 714 C CA . GLN A 1 90 ? -6.682 3.257 10.880 1.00 87.62 90 GLN A CA 1
ATOM 715 C C . GLN A 1 90 ? -5.819 3.547 12.113 1.00 87.62 90 GLN A C 1
ATOM 717 O O . GLN A 1 90 ? -6.341 3.931 13.160 1.00 87.62 90 GLN A O 1
ATOM 722 N N . GLU A 1 91 ? -4.498 3.413 11.982 1.00 87.62 91 GLU A N 1
ATOM 723 C CA . GLU A 1 91 ? -3.564 3.689 13.074 1.00 87.62 91 GLU A CA 1
ATOM 724 C C . GLU A 1 91 ? -3.569 5.174 13.453 1.00 87.62 91 GLU A C 1
ATOM 726 O O . GLU A 1 91 ? -3.641 5.503 14.633 1.00 87.62 91 GLU A O 1
ATOM 731 N N . GLY A 1 92 ? -3.593 6.079 12.471 1.00 86.81 92 GLY A N 1
ATOM 732 C CA . GLY A 1 92 ? -3.692 7.519 12.709 1.00 86.81 92 GLY A CA 1
ATOM 733 C C . GLY A 1 92 ? -4.981 7.908 13.434 1.00 86.81 92 GLY A C 1
ATOM 734 O O . GLY A 1 92 ? -4.931 8.643 14.418 1.00 86.81 92 GLY A O 1
ATOM 735 N N . ASN A 1 93 ? -6.127 7.361 13.012 1.00 87.50 93 ASN A N 1
ATOM 736 C CA . ASN A 1 93 ? -7.404 7.548 13.709 1.00 87.50 93 ASN A CA 1
ATOM 737 C C . ASN A 1 93 ? -7.326 7.068 15.168 1.00 87.50 93 ASN A C 1
ATOM 739 O O . ASN A 1 93 ? -7.799 7.755 16.075 1.00 87.50 93 ASN A O 1
ATOM 743 N N . ARG A 1 94 ? -6.725 5.893 15.398 1.00 87.06 94 ARG A N 1
ATOM 744 C CA . ARG A 1 94 ? -6.559 5.324 16.738 1.00 87.06 94 ARG A CA 1
ATOM 745 C C . ARG A 1 94 ? -5.663 6.202 17.606 1.00 87.06 94 ARG A C 1
ATOM 747 O O . ARG A 1 94 ? -6.068 6.534 18.714 1.00 87.06 94 ARG A O 1
ATOM 754 N N . GLN A 1 95 ? -4.492 6.588 17.105 1.00 87.75 95 GLN A N 1
ATOM 755 C CA . GLN A 1 95 ? -3.521 7.401 17.836 1.00 87.75 95 GLN A CA 1
ATOM 756 C C . GLN A 1 95 ? -4.084 8.776 18.196 1.00 87.75 95 GLN A C 1
ATOM 758 O O . GLN A 1 95 ? -3.997 9.173 19.356 1.00 87.75 95 GLN A O 1
ATOM 763 N N . LEU A 1 96 ? -4.713 9.465 17.238 1.00 86.62 96 LEU A N 1
ATOM 764 C CA . LEU A 1 96 ? -5.358 10.759 17.471 1.00 86.62 96 LEU A CA 1
ATOM 765 C C . LEU A 1 96 ? -6.429 10.651 18.565 1.00 86.62 96 LEU A C 1
ATOM 767 O O . LEU A 1 96 ? -6.489 11.474 19.480 1.00 86.62 96 LEU A O 1
ATOM 771 N N . TRP A 1 97 ? -7.258 9.604 18.506 1.00 88.56 97 TRP A N 1
ATOM 772 C CA . TRP A 1 97 ? -8.284 9.378 19.514 1.00 88.56 97 TRP A CA 1
ATOM 773 C C . TRP A 1 97 ? -7.686 9.103 20.895 1.00 88.56 97 TRP A C 1
ATOM 775 O O . TRP A 1 97 ? -8.041 9.790 21.847 1.00 88.56 97 TRP A O 1
ATOM 785 N N . THR A 1 98 ? -6.779 8.128 21.015 1.00 87.00 98 THR A N 1
ATOM 786 C CA . THR A 1 98 ? -6.281 7.668 22.320 1.00 87.00 98 THR A CA 1
ATOM 787 C C . THR A 1 98 ? -5.344 8.662 22.995 1.00 87.00 98 THR A C 1
ATOM 789 O O . THR A 1 98 ? -5.361 8.789 24.219 1.00 87.00 98 THR A O 1
ATOM 792 N N . THR A 1 99 ? -4.501 9.343 22.219 1.00 84.56 99 THR A N 1
ATOM 793 C CA . THR A 1 99 ? -3.428 10.192 22.756 1.00 84.56 99 THR A CA 1
ATOM 794 C C . THR A 1 99 ? -3.910 11.613 23.010 1.00 84.56 99 THR A C 1
ATOM 796 O O . THR A 1 99 ? -3.561 12.205 24.039 1.00 84.56 99 THR A O 1
ATOM 799 N N . ASP A 1 100 ? -4.755 12.138 22.121 1.00 83.69 100 ASP A N 1
ATOM 800 C CA . ASP A 1 100 ? -5.150 13.542 22.150 1.00 83.69 100 ASP A CA 1
ATOM 801 C C . ASP A 1 100 ? -6.595 13.694 22.620 1.00 83.69 100 ASP A C 1
ATOM 803 O O . ASP A 1 100 ? -6.846 14.267 23.679 1.00 83.69 100 ASP A O 1
ATOM 807 N N . ILE A 1 101 ? -7.560 13.140 21.887 1.00 85.25 101 ILE A N 1
ATOM 808 C CA . ILE A 1 101 ? -8.972 13.494 22.083 1.00 85.25 101 ILE A CA 1
ATOM 809 C C . ILE A 1 101 ? -9.551 12.873 23.359 1.00 85.25 101 ILE A C 1
ATOM 811 O O . ILE A 1 101 ? -10.050 13.597 24.221 1.00 85.25 101 ILE A O 1
ATOM 815 N N . SER A 1 102 ? -9.485 11.547 23.516 1.00 89.81 102 SER A N 1
ATOM 816 C CA . SER A 1 102 ? -10.105 10.859 24.656 1.00 89.81 102 SER A CA 1
ATOM 817 C C . SER A 1 102 ? -9.440 11.244 25.973 1.00 89.81 102 SER A C 1
ATOM 819 O O . SER A 1 102 ? -10.111 11.366 26.993 1.00 89.81 102 SER A O 1
ATOM 821 N N . ARG A 1 103 ? -8.119 11.460 25.950 1.00 84.88 103 ARG A N 1
ATOM 822 C CA . ARG A 1 103 ? -7.337 11.853 27.126 1.00 84.88 103 ARG A CA 1
ATOM 823 C C . ARG A 1 103 ? -7.626 13.291 27.559 1.00 84.88 103 ARG A C 1
ATOM 825 O O . ARG A 1 103 ? -7.732 13.535 28.754 1.00 84.88 103 ARG A O 1
ATOM 832 N N . LEU A 1 104 ? -7.727 14.239 26.624 1.00 87.69 104 LEU A N 1
ATOM 833 C CA . LEU A 1 104 ? -7.932 15.655 26.957 1.00 87.69 104 LEU A CA 1
ATOM 834 C C . LEU A 1 104 ? -9.403 15.984 27.228 1.00 87.69 104 LEU A C 1
ATOM 836 O O . LEU A 1 104 ? -9.708 16.734 28.154 1.00 87.69 104 LEU A O 1
ATOM 840 N N . LEU A 1 105 ? -10.317 15.423 26.435 1.00 88.19 105 LEU A N 1
ATOM 841 C CA . LEU A 1 105 ? -11.744 15.746 26.496 1.00 88.19 105 LEU A CA 1
ATOM 842 C C . LEU A 1 105 ? -12.558 14.742 27.326 1.00 88.19 105 LEU A C 1
ATOM 844 O O . LEU A 1 105 ? -13.745 14.966 27.544 1.00 88.19 105 LEU A O 1
ATOM 848 N N . HIS A 1 106 ? -11.942 13.650 27.799 1.00 85.88 106 HIS A N 1
ATOM 849 C CA . HIS A 1 106 ? -12.590 12.589 28.590 1.00 85.88 106 HIS A CA 1
ATOM 850 C C . HIS A 1 106 ? -13.822 11.970 27.907 1.00 85.88 106 HIS A C 1
ATOM 852 O O . HIS A 1 106 ? -14.760 11.500 28.556 1.00 85.88 106 HIS A O 1
ATOM 858 N N . LEU A 1 107 ? -13.825 11.972 26.575 1.00 87.12 107 LEU A N 1
ATOM 859 C CA . LEU A 1 107 ? -14.920 11.465 25.759 1.00 87.12 107 LEU A CA 1
ATOM 860 C C . LEU A 1 107 ? -14.807 9.948 25.583 1.00 87.12 107 LEU A C 1
ATOM 862 O O . LEU A 1 107 ?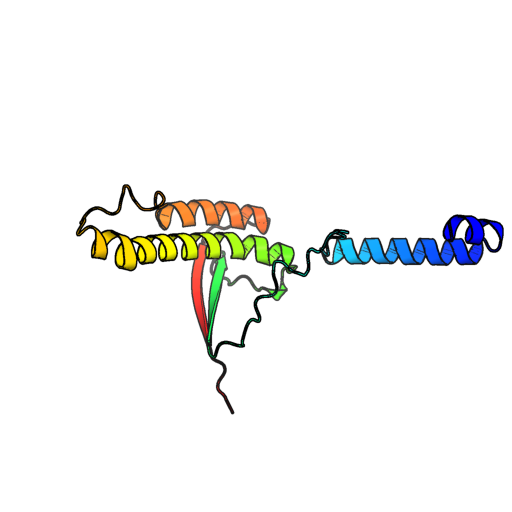 -13.713 9.386 25.535 1.00 87.12 107 LEU A O 1
ATOM 866 N N . ARG A 1 108 ? -15.963 9.286 25.471 1.00 84.44 108 ARG A N 1
ATOM 867 C CA . ARG A 1 108 ? -16.060 7.832 25.254 1.00 84.44 108 ARG A CA 1
ATOM 868 C C . ARG A 1 108 ? -16.379 7.448 23.811 1.00 84.44 108 ARG A C 1
ATOM 870 O O . ARG A 1 108 ? -16.081 6.325 23.422 1.00 84.44 108 ARG A O 1
ATOM 877 N N . ASP A 1 109 ? -16.963 8.361 23.038 1.00 85.62 109 ASP A N 1
ATOM 878 C CA . ASP A 1 109 ? -17.337 8.127 21.642 1.00 85.62 109 ASP A CA 1
ATOM 879 C C . ASP A 1 109 ? -16.357 8.815 20.686 1.00 85.62 109 ASP A C 1
ATOM 881 O O . ASP A 1 109 ? -16.242 10.043 20.674 1.00 85.62 109 ASP A O 1
ATOM 885 N N . SER A 1 110 ? -15.655 8.006 19.890 1.00 83.50 110 SER A N 1
ATOM 886 C CA . SER A 1 110 ? -14.665 8.455 18.909 1.00 83.50 110 SER A CA 1
ATOM 887 C C . SER A 1 110 ? -15.268 8.855 17.569 1.00 83.50 110 SER A C 1
ATOM 889 O O . SER A 1 110 ? -14.625 9.579 16.809 1.00 83.50 110 SER A O 1
ATOM 891 N N . THR A 1 111 ? -16.5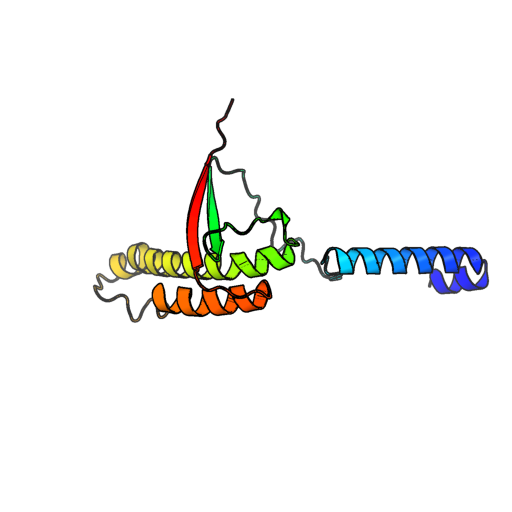00 8.424 17.283 1.00 84.25 111 THR A N 1
ATOM 892 C CA . THR A 1 111 ? -17.144 8.514 15.965 1.00 84.25 111 THR A CA 1
ATOM 893 C C . THR A 1 111 ? -17.120 9.913 15.333 1.00 84.25 111 THR A C 1
ATOM 895 O O . THR A 1 111 ? -16.845 9.994 14.136 1.00 84.25 111 THR A O 1
ATOM 898 N N . PRO A 1 112 ? -17.361 11.022 16.065 1.00 85.00 112 PRO A N 1
ATOM 899 C CA . PRO A 1 112 ? -17.371 12.352 15.456 1.00 85.00 112 PRO A CA 1
ATOM 900 C C . PRO A 1 112 ? -15.977 12.959 15.244 1.00 85.00 112 PRO A C 1
ATOM 902 O O . PRO A 1 112 ? -15.868 13.999 14.599 1.00 85.00 112 PRO A O 1
ATOM 905 N N . TYR A 1 113 ? -14.918 12.339 15.774 1.00 82.50 113 TYR A N 1
ATOM 906 C CA . TYR A 1 113 ? -13.568 12.913 15.789 1.00 82.50 113 TYR A CA 1
ATOM 907 C C . TYR A 1 113 ? -12.537 12.121 14.985 1.00 82.50 113 TYR A C 1
ATOM 909 O O . TYR A 1 113 ? -11.385 12.540 14.876 1.00 82.50 113 TYR A O 1
ATOM 917 N N . VAL A 1 114 ? -12.934 10.982 14.425 1.00 83.62 114 VAL A N 1
ATOM 918 C CA . VAL A 1 114 ? -12.088 10.175 13.547 1.00 83.62 114 VAL A CA 1
ATOM 919 C C . VAL A 1 114 ? -12.689 10.132 12.153 1.00 83.62 114 VAL A C 1
ATOM 921 O O . VAL A 1 114 ? -13.903 10.249 11.973 1.00 83.62 114 VAL A O 1
ATOM 924 N N . ASN A 1 115 ? -11.845 9.935 11.140 1.00 81.69 115 ASN A N 1
ATOM 925 C CA . ASN A 1 115 ? -12.358 9.683 9.800 1.00 81.69 115 ASN A CA 1
ATOM 926 C C . ASN A 1 115 ? -13.239 8.436 9.828 1.00 81.69 115 ASN A C 1
ATOM 928 O O . ASN A 1 115 ? -12.884 7.450 10.479 1.00 81.69 115 ASN A O 1
ATOM 932 N N . ARG A 1 116 ? -14.354 8.465 9.089 1.00 79.69 116 ARG A N 1
ATOM 933 C CA . ARG A 1 116 ? -15.276 7.329 8.992 1.00 79.69 116 ARG A CA 1
ATOM 934 C C . ARG A 1 116 ? -14.490 6.067 8.645 1.00 79.69 116 ARG A C 1
ATOM 936 O O . ARG A 1 116 ? -13.940 5.963 7.548 1.00 79.69 116 ARG A O 1
ATOM 943 N N . SER A 1 117 ? -14.422 5.126 9.583 1.00 71.62 117 SER A N 1
ATOM 944 C CA . SER A 1 117 ? -13.653 3.907 9.382 1.00 71.62 117 SER A CA 1
ATOM 945 C C . SER A 1 117 ? -14.362 3.043 8.342 1.00 71.62 117 SER A C 1
ATOM 947 O O . SER A 1 117 ? -15.544 2.713 8.454 1.00 71.62 117 SER A O 1
ATOM 949 N N . ILE A 1 118 ? -13.639 2.702 7.280 1.00 84.12 118 ILE A N 1
ATOM 950 C CA . ILE A 1 118 ? -14.032 1.602 6.404 1.00 84.12 118 ILE A CA 1
ATOM 951 C C . ILE A 1 118 ? -13.669 0.329 7.167 1.00 84.12 118 ILE A C 1
ATOM 953 O O . ILE A 1 118 ? -12.554 0.220 7.677 1.00 84.12 118 ILE A O 1
ATOM 957 N N . SER A 1 119 ? -14.606 -0.609 7.284 1.00 87.56 119 SER A N 1
ATOM 958 C CA . SER A 1 119 ? -14.309 -1.892 7.930 1.00 87.56 119 SER A CA 1
ATOM 959 C C . SER A 1 119 ? -13.295 -2.699 7.114 1.00 87.56 119 SER A C 1
ATOM 961 O O . SER A 1 119 ? -13.269 -2.608 5.884 1.00 87.56 119 SER A O 1
ATOM 963 N N . ASP A 1 120 ? -12.518 -3.553 7.781 1.00 87.94 120 ASP A N 1
ATOM 964 C CA . ASP A 1 120 ? -11.538 -4.425 7.120 1.00 87.94 120 ASP A CA 1
ATOM 965 C C . ASP A 1 120 ? -12.176 -5.271 6.012 1.00 87.94 120 ASP A C 1
ATOM 967 O O . ASP A 1 120 ? -11.615 -5.409 4.930 1.00 87.94 120 ASP A O 1
ATOM 971 N N . GLY A 1 121 ? -13.393 -5.779 6.235 1.00 90.75 121 GLY A N 1
ATOM 972 C CA . GLY A 1 121 ? -14.128 -6.553 5.233 1.00 90.75 121 GLY A CA 1
ATOM 973 C C . GLY A 1 121 ? -14.501 -5.737 3.991 1.00 90.75 121 GLY A C 1
ATOM 974 O O . GLY A 1 121 ? -14.325 -6.208 2.867 1.00 90.75 121 GLY A O 1
ATOM 975 N N . GLN A 1 122 ? -14.971 -4.498 4.173 1.00 92.31 122 GLN A N 1
ATOM 976 C CA . GLN A 1 122 ? -15.279 -3.598 3.054 1.00 92.31 122 GLN A CA 1
ATOM 977 C C . GLN A 1 122 ? -14.017 -3.232 2.271 1.00 92.31 122 GLN A C 1
ATOM 979 O O . GLN A 1 122 ? -14.031 -3.250 1.038 1.00 92.31 122 GLN A O 1
ATOM 984 N N . PHE A 1 123 ? -12.925 -2.940 2.980 1.00 93.25 123 PHE A N 1
ATOM 985 C CA . PHE A 1 123 ? -11.642 -2.659 2.355 1.00 93.25 123 PHE A CA 1
ATOM 986 C C . PHE A 1 123 ? -11.124 -3.873 1.579 1.00 93.25 123 PHE A C 1
ATOM 988 O O . PHE A 1 123 ? -10.790 -3.733 0.408 1.00 93.25 123 PHE A O 1
ATOM 995 N N . LEU A 1 124 ? -11.120 -5.071 2.172 1.00 92.94 124 LEU A N 1
ATOM 996 C CA . LEU A 1 124 ? -10.652 -6.297 1.520 1.00 92.94 124 LEU A CA 1
ATOM 997 C C . LEU A 1 124 ? -11.474 -6.649 0.277 1.00 92.94 124 LEU A C 1
ATOM 999 O O . LEU A 1 124 ? -10.900 -7.042 -0.739 1.00 92.94 124 LEU A O 1
ATOM 1003 N N . ALA A 1 125 ? -12.797 -6.472 0.319 1.00 93.88 125 ALA A N 1
ATOM 1004 C CA . ALA A 1 125 ? -13.661 -6.695 -0.839 1.00 93.88 125 ALA A CA 1
ATOM 1005 C C . ALA A 1 125 ? -13.318 -5.744 -1.998 1.00 93.88 125 ALA A C 1
ATOM 1007 O O . ALA A 1 125 ? -13.166 -6.178 -3.144 1.00 93.88 125 ALA A O 1
ATOM 1008 N N . TRP A 1 126 ? -13.135 -4.455 -1.698 1.00 95.50 126 TRP A N 1
ATOM 1009 C CA . TRP A 1 126 ? -12.682 -3.469 -2.679 1.00 95.50 126 TRP A CA 1
ATOM 1010 C C . TRP A 1 126 ? -11.267 -3.781 -3.186 1.00 95.50 126 TRP A C 1
ATOM 1012 O O . TRP A 1 126 ? -11.023 -3.778 -4.395 1.00 95.50 126 TRP A O 1
ATOM 1022 N N . TYR A 1 127 ? -10.347 -4.103 -2.278 1.00 95.94 127 TYR A N 1
ATOM 1023 C CA . TYR A 1 127 ? -8.939 -4.337 -2.573 1.00 95.94 127 TYR A CA 1
ATOM 1024 C C . TYR A 1 127 ? -8.748 -5.580 -3.447 1.00 95.94 127 TYR A C 1
ATOM 1026 O O . TYR A 1 127 ? -7.978 -5.544 -4.401 1.00 95.94 127 TYR A O 1
ATOM 1034 N N . LYS A 1 128 ? -9.535 -6.640 -3.232 1.00 95.50 128 LYS A N 1
ATOM 1035 C CA . LYS A 1 128 ? -9.597 -7.813 -4.118 1.00 95.50 128 LYS A CA 1
ATOM 1036 C C . LYS A 1 128 ? -9.927 -7.427 -5.559 1.00 95.50 1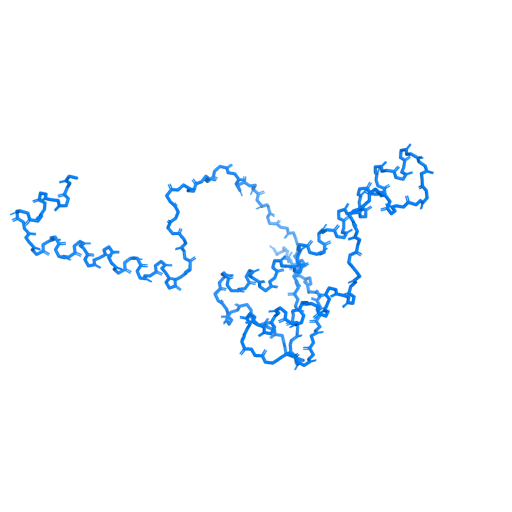28 LYS A C 1
ATOM 1038 O O . LYS A 1 128 ? -9.223 -7.825 -6.489 1.00 95.50 128 LYS A O 1
ATOM 1043 N N . ALA A 1 129 ? -10.973 -6.621 -5.748 1.00 95.12 129 ALA A N 1
ATOM 1044 C CA . ALA A 1 129 ? -11.367 -6.145 -7.071 1.00 95.12 129 ALA A CA 1
ATOM 1045 C C . ALA A 1 129 ? -10.310 -5.211 -7.683 1.00 95.12 129 ALA A C 1
ATOM 1047 O O . ALA A 1 129 ? -10.056 -5.269 -8.886 1.00 95.12 129 ALA A O 1
ATOM 1048 N N . TYR A 1 130 ? -9.677 -4.369 -6.865 1.00 95.75 130 TYR A N 1
ATOM 1049 C CA . TYR A 1 130 ? -8.599 -3.480 -7.284 1.00 95.75 130 TYR A CA 1
ATOM 1050 C C . TYR A 1 130 ? -7.360 -4.256 -7.753 1.00 95.75 130 TYR A C 1
ATOM 1052 O O . TYR A 1 130 ? -6.878 -4.028 -8.862 1.00 95.75 130 TYR A O 1
ATOM 1060 N N . VAL A 1 131 ? -6.872 -5.207 -6.950 1.00 94.62 131 VAL A N 1
ATOM 1061 C CA . VAL A 1 131 ? -5.707 -6.041 -7.276 1.00 94.62 131 VAL A CA 1
ATOM 1062 C C . VAL A 1 131 ? -5.968 -6.828 -8.553 1.00 94.62 131 VAL A C 1
ATOM 1064 O O . VAL A 1 131 ? -5.127 -6.791 -9.443 1.00 94.62 131 VAL A O 1
ATOM 1067 N N . SER A 1 132 ? -7.150 -7.439 -8.705 1.00 94.75 132 SER A N 1
ATOM 1068 C CA . SER A 1 132 ? -7.521 -8.174 -9.924 1.00 94.75 132 SER A CA 1
ATOM 1069 C C . SER A 1 132 ? -7.399 -7.324 -11.195 1.00 94.75 132 SER A C 1
ATOM 1071 O O . SER A 1 132 ? -6.842 -7.781 -12.196 1.00 94.75 132 SER A O 1
ATOM 1073 N N . ARG A 1 133 ? -7.840 -6.058 -11.144 1.00 94.06 133 ARG A N 1
ATOM 1074 C CA . ARG A 1 133 ? -7.691 -5.113 -12.264 1.00 94.06 133 ARG A CA 1
ATOM 1075 C C . ARG A 1 133 ? -6.236 -4.714 -12.493 1.00 94.06 133 ARG A C 1
ATOM 1077 O O . ARG A 1 133 ? -5.828 -4.592 -13.642 1.00 94.06 133 ARG A O 1
ATOM 1084 N N . THR A 1 134 ? -5.469 -4.517 -11.423 1.00 91.69 134 THR A N 1
ATOM 1085 C CA . THR A 1 134 ? -4.071 -4.063 -11.487 1.00 91.69 134 THR A CA 1
ATOM 1086 C C . THR A 1 134 ? -3.131 -5.135 -12.035 1.00 91.69 134 THR A C 1
ATOM 1088 O O . THR A 1 134 ? -2.241 -4.813 -12.817 1.00 91.69 134 THR A O 1
ATOM 1091 N N . ILE A 1 135 ? -3.329 -6.405 -11.665 1.00 91.75 135 ILE A N 1
ATOM 1092 C CA . ILE A 1 135 ? -2.490 -7.523 -12.132 1.00 91.75 135 ILE A CA 1
ATOM 1093 C C . ILE A 1 135 ? -3.030 -8.191 -13.406 1.00 91.75 135 ILE A C 1
ATOM 1095 O O . ILE A 1 135 ? -2.401 -9.115 -13.917 1.00 91.75 135 ILE A O 1
ATOM 1099 N N . HIS A 1 136 ? -4.191 -7.750 -13.906 1.00 90.50 136 HIS A N 1
ATOM 1100 C CA . HIS A 1 136 ? -4.881 -8.311 -15.074 1.00 90.50 136 HIS A CA 1
ATOM 1101 C C . HIS A 1 136 ? -5.120 -9.833 -14.988 1.00 90.50 136 HIS A C 1
ATOM 1103 O O . HIS A 1 136 ? -4.986 -10.553 -15.977 1.00 90.50 136 HIS A O 1
ATOM 1109 N N . ARG A 1 137 ? -5.461 -10.339 -13.795 1.00 88.50 137 ARG A N 1
ATOM 1110 C CA . ARG A 1 137 ? -5.760 -11.76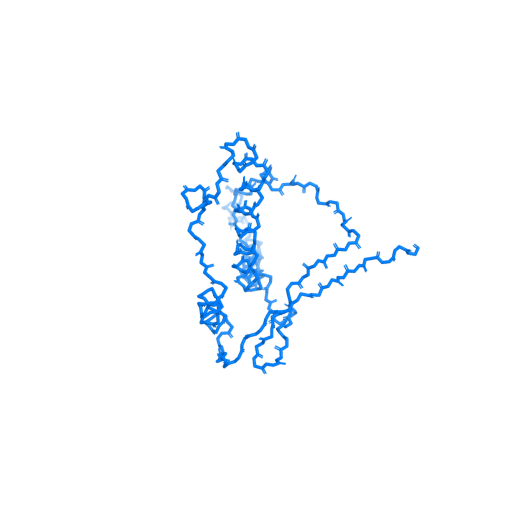1 -13.537 1.00 88.50 137 ARG A CA 1
ATOM 1111 C C . ARG A 1 137 ? -6.961 -11.896 -12.605 1.00 88.50 137 ARG A C 1
ATOM 1113 O O . ARG A 1 137 ? -7.252 -10.985 -11.823 1.00 88.50 137 ARG A O 1
ATOM 1120 N N . SER A 1 138 ? -7.652 -13.033 -12.672 1.00 90.31 138 SER A N 1
ATOM 1121 C CA . SER A 1 138 ? -8.711 -13.351 -11.713 1.00 90.31 138 SER A CA 1
ATOM 1122 C C . SER A 1 138 ? -8.122 -13.551 -10.316 1.00 90.31 138 SER A C 1
ATOM 1124 O O . SER A 1 138 ? -7.087 -14.196 -10.132 1.00 90.31 138 SER A O 1
ATOM 1126 N N . VAL A 1 139 ? -8.788 -12.966 -9.324 1.00 93.06 139 VAL A N 1
ATOM 1127 C CA . VAL A 1 139 ? -8.449 -13.110 -7.908 1.00 93.06 139 VAL A CA 1
ATOM 1128 C C . VAL A 1 139 ? -9.663 -13.732 -7.240 1.00 93.06 139 VAL A C 1
ATOM 1130 O O . VAL A 1 139 ? -10.647 -13.043 -6.980 1.00 93.06 139 VAL A O 1
ATOM 1133 N N . ASP A 1 140 ? -9.602 -15.030 -6.975 1.00 91.44 140 ASP A N 1
ATOM 1134 C CA . ASP A 1 140 ? -10.669 -15.789 -6.325 1.00 91.44 140 ASP A CA 1
ATOM 1135 C C . ASP A 1 140 ? -10.516 -15.716 -4.809 1.00 91.44 140 ASP A C 1
ATOM 1137 O O . ASP A 1 140 ? -11.489 -15.466 -4.093 1.00 91.44 140 ASP A O 1
ATOM 1141 N N . THR A 1 141 ? -9.278 -15.813 -4.321 1.00 92.31 141 THR A N 1
ATOM 1142 C CA . THR A 1 141 ? -8.934 -15.600 -2.914 1.00 92.31 141 THR A CA 1
ATOM 1143 C C . THR A 1 141 ? -7.842 -14.547 -2.778 1.00 92.31 141 THR A C 1
ATOM 1145 O O . THR A 1 141 ? -6.923 -14.462 -3.594 1.00 92.31 141 THR A O 1
ATOM 1148 N N . LEU A 1 142 ? -7.973 -13.716 -1.745 1.00 93.88 142 LEU A N 1
ATOM 1149 C CA . LEU A 1 142 ? -7.002 -12.695 -1.382 1.00 93.88 142 LEU A CA 1
ATOM 1150 C C . LEU A 1 142 ? -6.780 -12.772 0.124 1.00 93.88 142 LEU A C 1
ATOM 1152 O O . LEU A 1 142 ? -7.743 -12.684 0.886 1.00 93.88 142 LEU A O 1
ATOM 1156 N N . SER A 1 143 ? -5.532 -12.913 0.548 1.00 93.19 143 SER A N 1
ATOM 1157 C CA . SER A 1 143 ? -5.159 -12.766 1.950 1.00 93.19 143 SER A CA 1
ATOM 1158 C C . SER A 1 143 ? -3.911 -11.910 2.083 1.00 93.19 143 SER A C 1
ATOM 1160 O O . SER A 1 143 ? -3.076 -11.832 1.182 1.00 93.19 143 SER A O 1
ATOM 1162 N N . ILE A 1 144 ? -3.828 -11.208 3.206 1.00 92.81 144 ILE A N 1
ATOM 1163 C CA . ILE A 1 144 ? -2.741 -10.288 3.507 1.00 92.81 144 ILE A CA 1
ATOM 1164 C C . ILE A 1 144 ? -2.102 -10.792 4.786 1.00 92.81 144 ILE A C 1
ATOM 1166 O O . ILE A 1 144 ? -2.762 -10.907 5.817 1.00 92.81 144 ILE A O 1
ATOM 1170 N N . GLN A 1 145 ? -0.829 -11.133 4.693 1.00 92.12 145 GLN A N 1
ATOM 1171 C CA . GLN A 1 145 ? 0.008 -11.490 5.826 1.00 92.12 145 GLN A CA 1
ATOM 1172 C C . GLN A 1 145 ? 1.061 -10.402 6.003 1.00 92.12 145 GLN A C 1
ATOM 1174 O O . GLN A 1 145 ? 1.320 -9.624 5.087 1.00 92.12 145 GLN A O 1
ATOM 1179 N N . TYR A 1 146 ? 1.676 -10.339 7.174 1.00 89.38 146 TYR A N 1
ATOM 1180 C CA . TYR A 1 146 ? 2.770 -9.415 7.431 1.00 89.38 146 TYR A CA 1
ATOM 1181 C C . TYR A 1 146 ? 3.984 -10.220 7.859 1.00 89.38 146 TYR A C 1
ATOM 1183 O O . TYR A 1 146 ? 3.912 -11.001 8.805 1.00 89.38 146 TYR A O 1
ATOM 1191 N N . ALA A 1 147 ? 5.079 -10.040 7.130 1.00 88.69 147 ALA A N 1
ATOM 1192 C CA . ALA A 1 147 ? 6.360 -10.637 7.460 1.00 88.69 147 ALA A CA 1
ATOM 1193 C C . ALA A 1 147 ? 7.264 -9.557 8.052 1.00 88.69 147 ALA A C 1
ATOM 1195 O O . ALA A 1 147 ? 7.404 -8.474 7.477 1.00 88.69 147 ALA A O 1
ATOM 1196 N N . THR A 1 148 ? 7.865 -9.856 9.199 1.00 88.62 148 THR A N 1
ATOM 1197 C C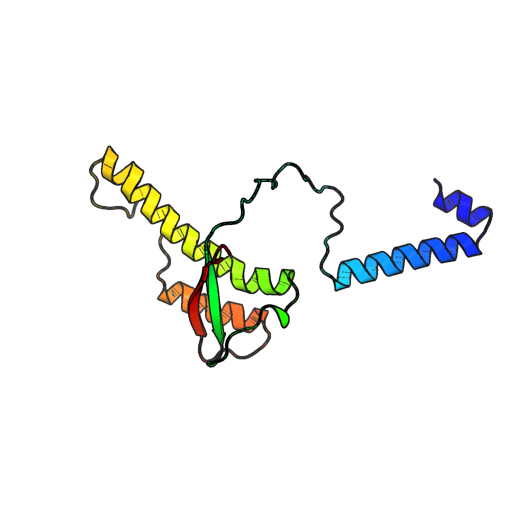A . THR A 1 148 ? 8.858 -8.989 9.831 1.00 88.62 148 THR A CA 1
ATOM 1198 C C . THR A 1 148 ? 10.244 -9.485 9.464 1.00 88.62 148 THR A C 1
ATOM 1200 O O . THR A 1 148 ? 10.607 -10.615 9.778 1.00 88.62 148 THR A O 1
ATOM 1203 N N . TYR A 1 149 ? 11.018 -8.628 8.812 1.00 84.75 149 TYR A N 1
ATOM 1204 C CA . TYR A 1 149 ? 12.409 -8.875 8.467 1.00 84.75 149 TYR A CA 1
ATOM 1205 C C . TYR A 1 149 ? 13.281 -8.048 9.399 1.00 84.75 149 TYR A C 1
ATOM 1207 O O . TYR A 1 149 ? 13.281 -6.822 9.310 1.00 84.75 149 TYR A O 1
ATOM 1215 N N . SER A 1 150 ? 13.993 -8.699 10.313 1.00 85.12 150 SER A N 1
ATOM 1216 C CA . SER A 1 150 ? 14.989 -8.051 11.165 1.00 85.12 150 SER A CA 1
ATOM 1217 C C . SER A 1 150 ? 16.376 -8.157 10.547 1.00 85.12 150 SER A C 1
ATOM 1219 O O . SER A 1 150 ? 16.738 -9.197 9.998 1.00 85.12 150 SER A O 1
ATOM 1221 N N . TRP A 1 151 ? 17.159 -7.090 10.665 1.00 72.81 151 TRP A N 1
ATOM 1222 C CA . TRP A 1 151 ? 18.583 -7.135 10.368 1.00 72.81 151 TRP A CA 1
ATOM 1223 C C . TRP A 1 151 ? 19.304 -7.587 11.639 1.00 72.81 151 TRP A C 1
ATOM 1225 O O . TRP A 1 151 ? 19.317 -6.874 12.641 1.00 72.81 151 TRP A O 1
ATOM 1235 N N . GLU A 1 152 ? 19.845 -8.802 11.632 1.00 64.25 152 GLU A N 1
ATOM 1236 C CA . GLU A 1 152 ? 20.687 -9.282 12.726 1.00 64.25 152 GLU A CA 1
ATOM 1237 C C . GLU A 1 152 ? 22.072 -8.652 12.533 1.00 64.25 152 GLU A C 1
ATOM 1239 O O . GLU A 1 152 ? 22.788 -8.994 11.591 1.00 64.25 152 GLU A O 1
ATOM 1244 N N . ASN A 1 153 ? 22.421 -7.667 13.365 1.00 54.25 153 ASN A N 1
ATOM 1245 C CA . ASN A 1 153 ? 23.773 -7.110 13.386 1.00 54.25 153 ASN A CA 1
ATOM 1246 C C . ASN A 1 153 ? 24.757 -8.251 13.695 1.00 54.25 153 ASN A C 1
ATOM 1248 O O . ASN A 1 153 ? 24.751 -8.774 14.809 1.00 54.25 153 ASN A O 1
ATOM 1252 N N . ARG A 1 154 ? 25.582 -8.634 12.717 1.00 43.97 154 ARG A N 1
ATOM 1253 C CA . ARG A 1 154 ? 26.849 -9.329 12.969 1.00 43.97 154 ARG A CA 1
ATOM 1254 C C . ARG A 1 154 ? 27.959 -8.310 13.151 1.00 43.97 154 ARG A C 1
ATOM 1256 O O . ARG A 1 154 ? 27.962 -7.327 12.377 1.00 43.97 154 ARG A O 1
#

Secondary structure (DSSP, 8-state):
-HHHHHHHH-HHHHHHHHHHHHHHHHHHHHTT----S---TTSS----PPPSEEEEEEEEETTEEPPGGGS-HHHHHHHHHHHHHHHHHHHHHHHIIIIIIHHHH--S--TTTS--PPPHHHHHHHHHHHHHHHHTS--S-EEEEEEEEE----

Mean predicted aligned error: 13.11 Å

Foldseek 3Di:
DVLVVCCVPPVVVSVVVVVVVVVVVVVCVVLVPDPDVDPPVVPPDDPDDDDQKDKDKFKAFPNRTDDPVVDRPVLVCQLCVLVVVLVVLVVVLVCCCPPPPCVPVVDDDSCVPGDDRDDPVNSVVVSQVSVCVSVVHHGPDIDIDIDMDGDDDD

Organism: NCBI:txid1539049

Solvent-accessible surface area (backbone atoms only — not comparable to full-atom values): 9472 Å² total; per-residue (Å²): 116,65,69,66,52,38,44,74,76,38,55,69,61,36,51,51,54,52,50,51,51,51,51,51,50,52,48,30,60,76,69,68,52,78,92,58,98,74,71,66,73,82,80,73,72,70,86,78,72,89,65,63,55,47,80,43,82,44,45,23,47,66,87,40,70,67,59,70,86,83,42,55,70,74,58,42,46,65,65,48,48,62,56,51,52,52,52,53,50,53,50,49,39,49,49,49,39,62,69,48,47,32,64,74,69,68,53,88,76,57,74,92,81,35,75,86,80,75,52,70,68,60,48,51,57,53,47,42,57,49,47,22,64,72,71,72,44,92,59,89,41,73,50,79,44,74,48,75,51,64,63,78,88,124

pLDDT: mean 82.92, std 13.09, range [41.56, 95.94]

Sequence (154 aa):
MYLKRLFTYHKGWFAFVALFALAGVIVCIKRGVVLTPFFQYGMYSKVENPQGSYTIPVILVNGRPLQTADYSGRAWDKIVAPLEAFRSGQEGNRQLWTTDISRLLHLRDSTPYVNRSISDGQFLAWYKAYVSRTIHRSVDTLSIQYATYSWENR